Protein AF-A0A496TIQ0-F1 (afdb_monomer)

Radius of gyration: 12.77 Å; Cα contacts (8 Å, |Δi|>4): 138; chains: 1; bounding box: 28×26×28 Å

Secondary structure (DSSP, 8-state):
-EEEEETTEEEETTEEESS--EEETTEEE-----SBTTB--GGGSHHHHHHH--SEEEEE--SS---B--HHHHHHHHHTT-EEEEE-HHHH-

Sequ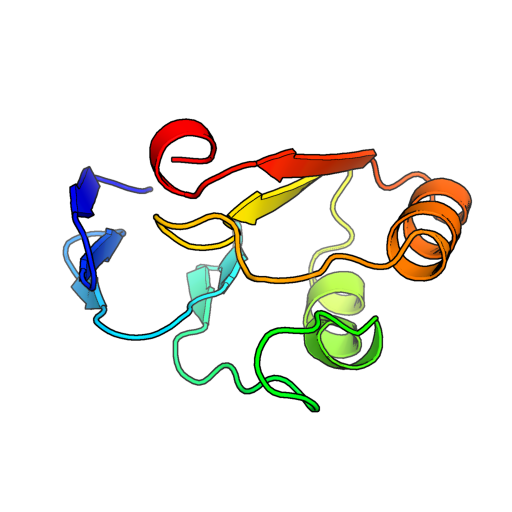ence (93 aa):
MIEAYSFGKIIVNGQTYYQDIIITPKGVRSNWWRKEGHCLHISDLEDVLLETQPEVLVIGKGSSGMMKVPNEFQKTLKAKNIEVIAENTNKAV

pLDDT: mean 94.61, std 2.58, range [82.81, 97.88]

Mean predicted aligned error: 2.7 Å

Foldseek 3Di:
DWDDDDAQWTADPNDIARDDWDQAPVGIRRPQDAPDPLEHDVVSCVVVCVVHVDLEDEAASEQVNSRDYDPVNQVVCVVSNYHYHYDHNVVSD

Nearest PDB structures (foldseek):
  2cyj-assembly1_A  TM=8.262E-01  e=7.746E-05  Pyrococcus horikoshii OT3
  2q4q-assembly1_A  TM=8.493E-01  e=1.422E-04  Homo sapiens
  2q4q-assembly2_B  TM=8.162E-01  e=2.985E-04  Homo sapiens
  8k20-assembly1_E  TM=6.476E-01  e=5.704E-01  Arabidopsis thaliana
  7c3s-assembly1_B  TM=6.128E-01  e=2.879E+00  Nitrosomonas europaea ATCC 19718

Solvent-accessible surface area (backbone atoms only — not comparable to full-atom values): 5670 Å² total; per-residue (Å²): 102,79,79,50,77,52,93,71,37,39,29,44,73,92,41,79,40,70,64,63,63,48,80,51,98,92,46,75,45,68,88,62,70,62,92,43,88,57,39,59,55,66,80,57,39,48,72,57,48,71,76,62,64,56,61,63,46,78,40,56,26,41,85,84,45,71,40,43,73,48,71,66,47,50,52,57,35,44,76,69,63,22,47,73,48,80,36,36,28,83,74,62,100

Structure (mmCIF, N/CA/C/O backbone):
data_AF-A0A496TIQ0-F1
#
_entry.id   AF-A0A496TIQ0-F1
#
loop_
_atom_site.group_PDB
_atom_site.id
_atom_site.type_symbol
_atom_site.label_atom_id
_atom_site.label_alt_id
_atom_site.label_comp_id
_atom_site.label_asym_id
_atom_site.label_entity_id
_atom_site.label_seq_id
_atom_site.pdbx_PDB_ins_code
_atom_site.Cartn_x
_atom_site.Cartn_y
_atom_site.Cartn_z
_atom_site.occupancy
_atom_site.B_iso_or_equiv
_atom_site.auth_seq_id
_atom_site.auth_comp_id
_atom_site.auth_asym_id
_atom_site.auth_atom_id
_atom_site.pdbx_PDB_model_num
ATOM 1 N N . MET A 1 1 ? -9.274 -6.239 8.413 1.00 82.81 1 MET A N 1
ATOM 2 C CA . MET A 1 1 ? -10.170 -5.876 7.309 1.00 82.81 1 MET A CA 1
ATOM 3 C C . MET A 1 1 ? -10.530 -4.404 7.427 1.00 82.81 1 MET A C 1
ATOM 5 O O . MET A 1 1 ? -10.557 -3.902 8.546 1.00 82.81 1 MET A O 1
ATOM 9 N N . ILE A 1 2 ? -10.700 -3.711 6.297 1.00 95.25 2 ILE A N 1
ATOM 10 C CA . ILE A 1 2 ? -10.996 -2.271 6.260 1.00 95.25 2 ILE A CA 1
ATOM 11 C C . ILE A 1 2 ? -12.505 -2.077 6.405 1.00 95.25 2 ILE A C 1
ATOM 13 O O . ILE A 1 2 ? -13.276 -2.737 5.716 1.00 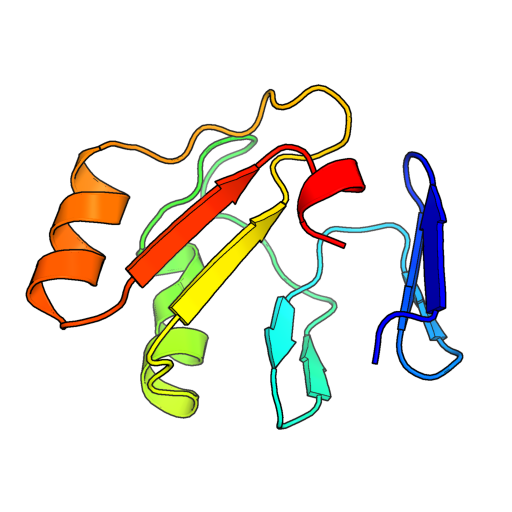95.25 2 ILE A O 1
ATOM 17 N N . GLU A 1 3 ? -12.913 -1.192 7.306 1.00 96.88 3 GLU A N 1
ATOM 18 C CA . GLU A 1 3 ? -14.326 -0.920 7.604 1.00 96.88 3 GLU A CA 1
ATOM 19 C C . GLU A 1 3 ? -14.792 0.407 7.011 1.00 96.88 3 GLU A C 1
ATOM 21 O O . GLU A 1 3 ? -15.929 0.525 6.563 1.00 96.88 3 GLU A O 1
ATOM 26 N N . ALA A 1 4 ? -13.922 1.419 7.020 1.00 96.12 4 ALA A N 1
ATOM 27 C CA . ALA A 1 4 ? -14.248 2.738 6.503 1.00 96.12 4 ALA A CA 1
ATOM 28 C C . ALA A 1 4 ? -12.997 3.506 6.082 1.00 96.12 4 ALA A C 1
ATOM 30 O O . ALA A 1 4 ? -11.936 3.392 6.701 1.00 96.12 4 ALA A O 1
ATOM 31 N N . TYR A 1 5 ? -13.166 4.367 5.083 1.00 95.88 5 TYR A N 1
ATOM 32 C CA . TYR A 1 5 ? -12.179 5.349 4.658 1.00 95.88 5 TYR A CA 1
ATOM 33 C C . TYR A 1 5 ? -12.849 6.707 4.433 1.00 95.88 5 TYR A C 1
ATOM 35 O O . TYR A 1 5 ? -13.914 6.805 3.825 1.00 95.88 5 TYR A O 1
ATOM 43 N N . SER A 1 6 ? -12.193 7.764 4.896 1.00 94.44 6 SER A N 1
ATOM 44 C CA . SER A 1 6 ? -12.490 9.150 4.546 1.00 94.44 6 SER A CA 1
ATOM 45 C C . SER A 1 6 ? -11.183 9.932 4.443 1.00 94.44 6 SER A C 1
ATOM 47 O O . SER A 1 6 ? -10.120 9.459 4.846 1.00 94.44 6 SER A O 1
ATOM 49 N N . PHE A 1 7 ? -11.226 11.155 3.917 1.00 91.81 7 PHE A N 1
ATOM 50 C CA . PHE A 1 7 ? -10.022 11.980 3.851 1.00 91.81 7 PHE A CA 1
ATOM 51 C C . PHE A 1 7 ? -9.362 12.120 5.237 1.00 91.81 7 PHE A C 1
ATOM 53 O O . PHE A 1 7 ? -10.006 12.556 6.189 1.00 91.81 7 PHE A O 1
ATOM 60 N N . GLY A 1 8 ? -8.095 11.702 5.342 1.00 91.75 8 GLY A N 1
ATOM 61 C CA . GLY A 1 8 ? -7.306 11.740 6.578 1.00 91.75 8 GLY A CA 1
ATOM 62 C C . GLY A 1 8 ? -7.656 10.683 7.634 1.00 91.75 8 GLY A C 1
ATOM 63 O O . GLY A 1 8 ? -7.152 10.778 8.749 1.00 91.75 8 GLY A O 1
ATOM 64 N N . LYS A 1 9 ? -8.513 9.696 7.332 1.00 96.00 9 LYS A N 1
ATOM 65 C CA . LYS A 1 9 ? -8.927 8.672 8.302 1.00 96.00 9 LYS A CA 1
ATOM 66 C C . LYS A 1 9 ? -9.213 7.327 7.636 1.00 96.00 9 LYS A C 1
ATOM 68 O O . LYS A 1 9 ? -9.936 7.255 6.645 1.00 96.00 9 LYS A O 1
ATOM 73 N N . ILE A 1 10 ? -8.726 6.249 8.239 1.00 96.69 10 ILE A N 1
ATOM 74 C CA . ILE A 1 10 ? -9.086 4.876 7.871 1.00 96.69 10 ILE A CA 1
ATOM 75 C C . ILE A 1 10 ? -9.360 4.048 9.130 1.00 96.69 10 ILE A C 1
ATOM 77 O O . ILE A 1 10 ? -8.698 4.233 10.153 1.00 96.69 10 ILE A O 1
ATOM 81 N N . ILE A 1 11 ? -10.359 3.168 9.074 1.00 97.56 11 ILE A N 1
ATOM 82 C CA . ILE A 1 11 ? -10.704 2.235 10.153 1.00 97.56 11 ILE A CA 1
ATOM 83 C C . ILE A 1 11 ? -10.388 0.822 9.679 1.00 97.56 11 ILE A C 1
ATOM 85 O O . ILE A 1 11 ? -10.924 0.372 8.663 1.00 97.56 11 ILE A O 1
ATOM 89 N N . VAL A 1 12 ? -9.507 0.136 10.403 1.00 97.38 12 VAL A N 1
ATOM 90 C CA . VAL A 1 12 ? -9.085 -1.234 10.096 1.00 97.38 12 VAL A CA 1
ATOM 91 C C . VAL A 1 12 ? -9.102 -2.048 11.382 1.00 97.38 12 VAL A C 1
ATOM 93 O O . VAL A 1 12 ? -8.412 -1.692 12.335 1.00 97.38 12 VAL A O 1
ATOM 96 N N . ASN A 1 13 ? -9.848 -3.155 11.405 1.00 95.19 13 ASN A N 1
ATOM 97 C CA . ASN A 1 13 ? -10.005 -4.015 12.588 1.00 95.19 13 ASN A CA 1
ATOM 98 C C . ASN A 1 13 ? -10.473 -3.248 13.846 1.00 95.19 13 ASN A C 1
ATOM 100 O O . ASN A 1 13 ? -9.912 -3.424 14.926 1.00 95.19 13 ASN A O 1
ATOM 104 N N . GLY A 1 14 ? -11.445 -2.348 13.706 1.00 96.19 14 GLY A N 1
ATOM 105 C CA . GLY A 1 14 ? -11.995 -1.511 14.773 1.00 96.19 14 GLY A CA 1
ATOM 106 C C . GLY A 1 14 ? -11.075 -0.374 15.230 1.00 96.19 14 GLY A C 1
ATOM 107 O O . GLY A 1 14 ? -11.499 0.484 16.004 1.00 96.19 14 GLY A O 1
ATOM 108 N N . GLN A 1 15 ? -9.831 -0.322 14.742 1.00 97.12 15 GLN A N 1
ATOM 109 C CA . GLN A 1 15 ? -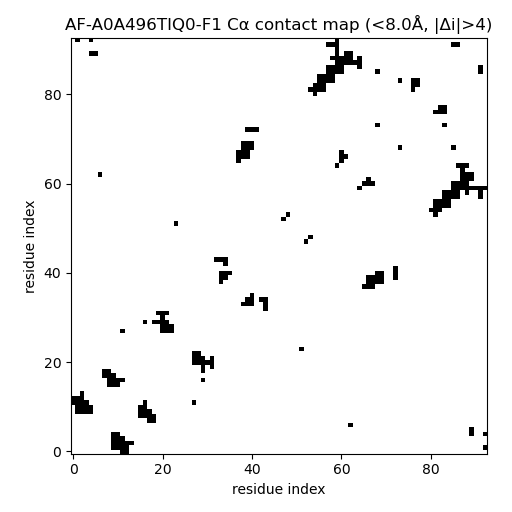8.857 0.701 15.102 1.00 97.12 15 GLN A CA 1
ATOM 110 C C . GLN A 1 15 ? -8.849 1.832 14.072 1.00 97.12 15 GLN A C 1
ATOM 112 O O . GLN A 1 15 ? -8.803 1.606 12.863 1.00 97.12 15 GLN A O 1
ATOM 117 N N . THR A 1 16 ? -8.861 3.072 14.563 1.00 97.69 16 THR A N 1
ATOM 118 C CA . THR A 1 16 ? -8.751 4.266 13.719 1.00 97.69 16 THR A CA 1
ATOM 119 C C . THR A 1 16 ? -7.290 4.664 13.525 1.00 97.69 16 THR A C 1
ATOM 121 O O . THR A 1 16 ? -6.540 4.765 14.499 1.00 97.69 16 THR A O 1
ATOM 124 N N . TYR A 1 17 ? -6.928 4.966 12.278 1.00 97.06 17 TYR A N 1
ATOM 125 C CA . TYR A 1 17 ? -5.634 5.512 11.881 1.00 97.06 17 TYR A CA 1
ATOM 126 C C . TYR A 1 17 ? -5.818 6.830 11.123 1.00 97.06 17 TYR A C 1
ATOM 128 O O . TYR A 1 17 ? -6.759 6.986 10.342 1.00 97.06 17 TYR A O 1
ATOM 136 N N . TYR A 1 18 ? -4.896 7.765 11.353 1.00 95.38 18 TYR A N 1
ATOM 137 C CA . TYR A 1 18 ? -4.882 9.104 10.741 1.00 95.38 18 TYR A CA 1
ATOM 138 C C . TYR A 1 18 ? -3.650 9.347 9.858 1.00 95.38 18 TYR A C 1
ATOM 140 O O . TYR A 1 18 ? -3.470 10.430 9.309 1.00 95.38 18 TYR A O 1
ATOM 148 N N . GLN A 1 19 ? -2.780 8.346 9.762 1.00 92.25 19 GLN A N 1
ATOM 149 C CA . GLN A 1 19 ? -1.546 8.366 8.988 1.00 92.25 19 GLN A CA 1
ATOM 150 C C . GLN A 1 19 ? -1.553 7.199 8.005 1.00 92.25 19 GLN A C 1
ATOM 152 O O . GLN A 1 19 ? -2.418 6.322 8.075 1.00 92.25 19 GLN A O 1
AT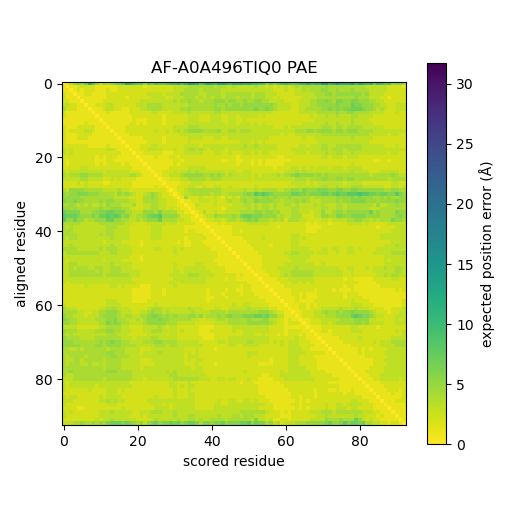OM 157 N N . ASP A 1 20 ? -0.588 7.202 7.092 1.00 93.00 20 ASP A N 1
ATOM 158 C CA . ASP A 1 20 ? -0.409 6.105 6.153 1.00 93.00 20 ASP A CA 1
ATOM 159 C C . ASP A 1 20 ? -0.060 4.817 6.908 1.00 93.00 20 ASP A C 1
ATOM 161 O O . ASP A 1 20 ? 0.776 4.804 7.812 1.00 93.00 20 ASP A O 1
ATOM 165 N N . ILE A 1 21 ? -0.711 3.723 6.525 1.00 96.00 21 ILE A N 1
ATOM 166 C CA . ILE A 1 21 ? -0.538 2.409 7.139 1.00 96.00 21 ILE A CA 1
ATOM 167 C C . ILE A 1 21 ? -0.258 1.364 6.068 1.00 96.00 21 ILE A C 1
ATOM 169 O O . ILE A 1 21 ? -0.658 1.518 4.913 1.00 96.00 21 ILE A O 1
ATOM 173 N N . ILE A 1 22 ? 0.369 0.264 6.474 1.00 96.94 22 ILE A N 1
ATOM 174 C CA . ILE A 1 22 ? 0.484 -0.936 5.646 1.00 96.94 22 ILE A CA 1
ATOM 175 C C . ILE A 1 22 ? -0.372 -2.031 6.267 1.00 96.94 22 ILE A C 1
ATOM 177 O O . ILE A 1 22 ? -0.237 -2.343 7.451 1.00 96.94 22 ILE A O 1
ATOM 181 N N . ILE A 1 23 ? -1.248 -2.624 5.463 1.00 96.50 23 ILE A N 1
ATOM 182 C CA . ILE A 1 23 ? -2.148 -3.694 5.887 1.00 96.50 23 ILE A CA 1
ATOM 183 C C . ILE A 1 23 ? -1.640 -4.999 5.285 1.00 96.50 23 ILE A C 1
ATOM 185 O O . ILE A 1 23 ? -1.437 -5.097 4.079 1.00 96.50 23 ILE A O 1
ATOM 189 N N . THR A 1 24 ? -1.432 -6.004 6.130 1.00 95.38 24 THR A N 1
ATOM 190 C CA . THR A 1 24 ? -0.962 -7.336 5.733 1.00 95.38 24 THR A CA 1
ATOM 191 C C . THR A 1 24 ? -1.848 -8.410 6.369 1.00 95.38 24 THR A C 1
ATOM 193 O O . THR A 1 24 ? -2.544 -8.116 7.348 1.00 95.38 24 THR A O 1
ATOM 196 N N . PRO A 1 25 ? -1.781 -9.675 5.916 1.00 91.62 25 PRO A N 1
ATOM 197 C CA . PRO A 1 25 ? -2.449 -10.781 6.607 1.00 91.62 25 PRO A CA 1
ATOM 198 C C . PRO A 1 25 ? -2.018 -10.946 8.074 1.00 91.62 25 PRO A C 1
ATOM 200 O O . PRO A 1 25 ? -2.782 -11.463 8.883 1.00 91.62 25 PRO A O 1
ATOM 203 N N . LYS A 1 26 ? -0.813 -10.479 8.437 1.00 90.56 26 LYS A N 1
ATOM 204 C CA . LYS A 1 26 ? -0.279 -10.533 9.809 1.00 90.56 26 LYS A CA 1
ATOM 205 C C . LYS A 1 26 ? -0.757 -9.375 10.695 1.00 90.56 26 LYS A C 1
ATOM 207 O O . LYS A 1 26 ? -0.536 -9.411 11.900 1.00 90.56 26 LYS A O 1
ATOM 212 N N . GLY A 1 27 ? -1.382 -8.345 10.118 1.00 92.31 27 GLY A N 1
ATOM 213 C CA . GLY A 1 27 ? -1.854 -7.166 10.842 1.00 92.31 27 GLY A CA 1
ATOM 214 C C . GLY A 1 27 ? -1.507 -5.842 10.163 1.00 92.31 27 GLY A C 1
ATOM 215 O O . GLY A 1 27 ? -1.092 -5.798 9.001 1.00 92.31 27 GLY A O 1
ATOM 216 N N . VAL A 1 28 ? -1.698 -4.753 10.911 1.00 96.19 28 VAL A N 1
ATOM 217 C CA . VAL A 1 28 ? -1.492 -3.372 10.454 1.00 96.19 28 VAL A CA 1
ATOM 218 C C . VAL A 1 28 ? -0.176 -2.825 11.002 1.00 96.19 28 VAL A C 1
ATOM 220 O O . VAL A 1 28 ? 0.062 -2.868 12.207 1.00 96.19 28 VAL A O 1
ATOM 223 N N . ARG A 1 29 ? 0.654 -2.254 10.127 1.00 94.88 29 ARG A N 1
ATOM 224 C CA . ARG A 1 29 ? 1.829 -1.458 10.502 1.00 94.88 29 ARG A CA 1
ATOM 225 C C . ARG A 1 29 ? 1.475 0.020 10.392 1.00 94.88 29 ARG A C 1
ATOM 227 O O . ARG A 1 29 ? 1.298 0.526 9.287 1.00 94.88 29 ARG A O 1
ATOM 234 N N . SER A 1 30 ? 1.354 0.695 11.534 1.00 91.69 30 SER A N 1
ATOM 235 C CA . SER A 1 30 ? 0.904 2.092 11.608 1.00 91.69 30 SER A CA 1
ATOM 236 C C . SER A 1 30 ? 2.017 3.132 11.708 1.00 91.69 30 SER A C 1
ATOM 238 O O . SER A 1 30 ? 1.754 4.310 11.521 1.00 91.69 30 SER A O 1
ATOM 240 N N . ASN A 1 31 ? 3.250 2.714 11.999 1.00 87.56 31 ASN A N 1
ATOM 241 C CA . ASN A 1 31 ? 4.406 3.605 12.148 1.00 87.56 31 ASN A CA 1
ATOM 242 C C . ASN A 1 31 ? 5.271 3.577 10.883 1.00 87.56 31 ASN A C 1
ATOM 244 O O . ASN A 1 31 ? 6.483 3.378 10.948 1.00 87.56 31 ASN A O 1
ATOM 248 N N . TRP A 1 32 ? 4.630 3.672 9.720 1.00 91.69 32 TRP A N 1
ATOM 249 C CA . TRP A 1 32 ? 5.315 3.580 8.440 1.00 91.69 32 TRP A CA 1
ATOM 250 C C . TRP A 1 32 ? 5.754 4.962 7.962 1.00 91.69 32 TRP A C 1
ATOM 252 O O . TRP A 1 32 ? 4.925 5.846 7.755 1.00 91.69 32 TRP A O 1
ATOM 262 N N . TRP A 1 33 ? 7.061 5.130 7.754 1.00 88.62 33 TRP A N 1
ATOM 263 C CA . TRP A 1 33 ? 7.626 6.326 7.140 1.00 88.62 33 TRP A CA 1
ATOM 264 C C . TRP A 1 33 ? 8.284 5.987 5.809 1.00 88.62 33 TRP A C 1
ATOM 266 O O . TRP A 1 33 ? 9.127 5.099 5.728 1.00 88.62 33 TRP A O 1
ATOM 276 N N . ARG A 1 34 ? 7.920 6.742 4.774 1.00 92.94 34 ARG A N 1
ATOM 277 C CA . ARG A 1 34 ? 8.632 6.763 3.500 1.00 92.94 34 ARG A CA 1
ATOM 278 C C . ARG A 1 34 ? 9.922 7.564 3.605 1.00 92.94 34 ARG A C 1
ATOM 280 O O . ARG A 1 34 ? 9.973 8.591 4.282 1.00 92.94 34 ARG A O 1
ATOM 287 N N . LYS A 1 35 ? 10.916 7.142 2.832 1.00 92.19 35 LYS A N 1
ATOM 288 C CA . LYS A 1 35 ? 12.178 7.848 2.604 1.00 92.19 35 LYS A CA 1
ATOM 289 C C . LYS A 1 35 ? 11.968 9.243 2.016 1.00 92.19 35 LYS A C 1
ATOM 291 O O . LYS A 1 35 ? 12.735 10.153 2.316 1.00 92.19 35 LYS A O 1
ATOM 296 N N . GLU A 1 36 ? 10.947 9.409 1.179 1.00 91.19 36 GLU A N 1
ATOM 297 C CA . GLU A 1 36 ? 10.624 10.670 0.515 1.00 91.19 36 GLU A CA 1
ATOM 298 C C . GLU A 1 36 ? 9.123 10.980 0.614 1.00 91.19 36 GLU A C 1
ATOM 300 O O . GLU A 1 36 ? 8.256 10.116 0.453 1.00 91.19 36 GLU A O 1
ATOM 305 N N . GLY A 1 37 ? 8.795 12.250 0.858 1.00 90.12 37 GLY A N 1
ATOM 306 C CA . GLY A 1 37 ? 7.414 12.719 0.820 1.00 90.12 37 GLY A CA 1
ATOM 307 C C . GLY A 1 37 ? 6.803 12.523 -0.569 1.00 90.12 37 GLY A C 1
ATOM 308 O O . GLY A 1 37 ? 7.397 12.888 -1.576 1.00 90.12 37 GLY A O 1
ATOM 309 N N . HIS A 1 38 ? 5.587 11.975 -0.626 1.00 89.81 38 HIS A N 1
ATOM 310 C CA . HIS A 1 38 ? 4.818 11.781 -1.864 1.00 89.81 38 HIS A CA 1
ATOM 311 C C . HIS A 1 38 ? 5.469 10.899 -2.945 1.00 89.81 38 HIS A C 1
ATOM 313 O O . HIS A 1 38 ? 4.948 10.862 -4.058 1.00 89.81 38 HIS A O 1
ATOM 319 N N . CYS A 1 39 ? 6.539 10.162 -2.655 1.00 95.38 39 CYS A N 1
ATOM 320 C CA . CYS A 1 39 ? 7.137 9.210 -3.587 1.00 95.38 39 CYS A CA 1
ATOM 321 C C . CYS A 1 39 ? 7.355 7.875 -2.879 1.00 95.38 39 CYS A C 1
ATOM 323 O O . CYS A 1 39 ? 7.938 7.845 -1.799 1.00 95.38 39 CYS A O 1
ATOM 325 N N . LEU A 1 40 ? 6.857 6.788 -3.467 1.00 96.31 40 LEU A N 1
ATOM 326 C CA . LEU A 1 40 ? 7.047 5.448 -2.925 1.00 96.31 40 LEU A CA 1
ATOM 327 C C . LEU A 1 40 ? 8.301 4.806 -3.523 1.00 96.31 40 LEU A C 1
ATOM 329 O O . LEU A 1 40 ? 8.372 4.574 -4.734 1.00 96.31 40 LEU A O 1
ATOM 333 N N . HIS A 1 41 ? 9.259 4.480 -2.662 1.00 95.62 41 HIS A N 1
ATOM 334 C CA . HIS A 1 41 ? 10.481 3.763 -3.014 1.00 95.62 41 HIS A CA 1
ATOM 335 C C . HIS A 1 41 ? 10.382 2.295 -2.596 1.00 95.62 41 HIS A C 1
ATOM 337 O O . HIS A 1 41 ? 9.696 1.953 -1.637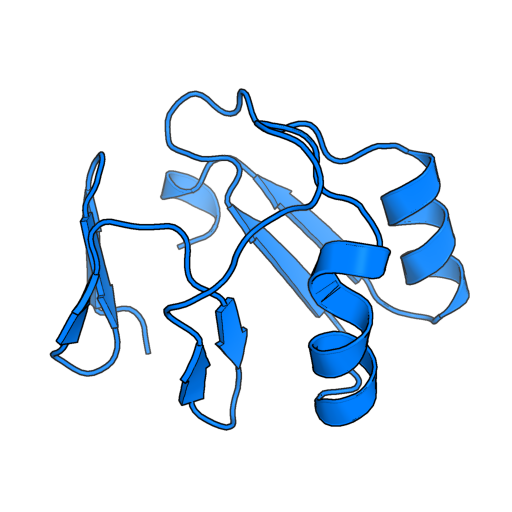 1.00 95.62 41 HIS A O 1
ATOM 343 N N . ILE A 1 42 ? 11.099 1.403 -3.289 1.00 94.62 42 ILE A N 1
ATOM 344 C CA . ILE A 1 42 ? 11.136 -0.027 -2.921 1.00 94.62 42 ILE A CA 1
ATOM 345 C C . ILE A 1 42 ? 11.674 -0.207 -1.496 1.00 94.62 42 ILE A C 1
ATOM 347 O O . ILE A 1 42 ? 11.129 -1.009 -0.743 1.00 94.62 42 ILE A O 1
ATOM 351 N N . SER A 1 43 ? 12.663 0.606 -1.109 1.00 94.56 43 SER A N 1
ATOM 352 C CA . SER A 1 43 ? 13.237 0.626 0.240 1.00 94.56 43 SER A CA 1
ATOM 353 C C . SER A 1 43 ? 12.215 0.924 1.337 1.00 94.56 43 SER A C 1
ATOM 355 O O . SER A 1 43 ? 12.413 0.513 2.472 1.00 94.56 43 SER A O 1
ATOM 357 N N . ASP A 1 44 ? 11.107 1.602 1.016 1.00 95.50 44 ASP A N 1
ATOM 358 C CA . ASP A 1 44 ? 10.050 1.890 1.994 1.00 95.50 44 ASP A CA 1
ATOM 359 C C . ASP A 1 44 ? 9.263 0.630 2.385 1.00 95.50 44 ASP A C 1
ATOM 361 O O . ASP A 1 44 ? 8.510 0.654 3.359 1.00 95.50 44 ASP A O 1
ATOM 365 N N . LEU A 1 45 ? 9.395 -0.452 1.606 1.00 95.44 45 LEU A N 1
ATOM 366 C CA . LEU A 1 45 ? 8.627 -1.688 1.737 1.00 95.44 45 LEU A CA 1
ATOM 367 C C . LEU A 1 45 ? 9.501 -2.946 1.837 1.00 95.44 45 LEU A C 1
ATOM 369 O O . LEU A 1 45 ? 8.939 -4.036 1.885 1.00 95.44 45 LEU A O 1
ATOM 373 N N . GLU A 1 46 ? 10.834 -2.841 1.861 1.00 93.31 46 GLU A N 1
ATOM 374 C CA . GLU A 1 46 ? 11.743 -4.002 1.815 1.00 93.31 46 GLU A CA 1
ATOM 375 C C . GLU A 1 46 ? 11.404 -5.068 2.866 1.00 93.31 46 GLU A C 1
ATOM 377 O O . GLU A 1 46 ? 11.147 -6.218 2.501 1.00 93.31 46 GLU A O 1
ATOM 382 N N . ASP A 1 47 ? 11.293 -4.672 4.137 1.00 93.12 47 ASP A N 1
ATOM 383 C CA . ASP A 1 47 ? 10.951 -5.583 5.237 1.00 93.12 47 ASP A CA 1
ATOM 384 C C . ASP A 1 47 ? 9.580 -6.237 5.033 1.00 93.12 47 ASP A C 1
ATOM 386 O O . ASP A 1 47 ? 9.389 -7.429 5.267 1.00 93.12 47 ASP A O 1
ATOM 390 N N . VAL A 1 48 ? 8.605 -5.460 4.557 1.00 94.25 48 VAL A N 1
ATOM 391 C CA . VAL A 1 48 ? 7.235 -5.937 4.336 1.00 94.25 48 VAL A CA 1
ATOM 392 C C . VAL A 1 48 ? 7.211 -6.956 3.206 1.00 94.25 48 VAL A C 1
ATOM 394 O O . VAL A 1 48 ? 6.601 -8.014 3.348 1.00 94.25 48 VAL A O 1
ATOM 397 N N . LEU A 1 49 ? 7.864 -6.648 2.086 1.00 95.00 49 LEU A N 1
ATOM 398 C CA . LEU A 1 49 ? 7.916 -7.510 0.909 1.00 95.00 49 LEU A CA 1
ATOM 399 C C . LEU A 1 49 ? 8.635 -8.821 1.228 1.00 95.00 49 LEU A C 1
ATOM 401 O O . LEU A 1 49 ? 8.172 -9.878 0.805 1.00 95.00 49 LEU A O 1
ATOM 405 N N . LEU A 1 50 ? 9.717 -8.768 2.010 1.00 93.88 50 LEU A N 1
ATOM 406 C CA . LEU A 1 50 ? 10.441 -9.956 2.456 1.00 93.88 50 LEU A CA 1
ATOM 407 C C . LEU A 1 50 ? 9.586 -10.833 3.382 1.00 93.88 50 LEU A C 1
ATOM 409 O O . LEU A 1 50 ? 9.541 -12.053 3.227 1.00 93.88 50 LEU A O 1
ATOM 413 N N . GLU A 1 51 ? 8.891 -10.217 4.337 1.00 94.25 51 GLU A N 1
ATOM 414 C CA . GLU A 1 51 ? 8.094 -10.944 5.323 1.00 94.25 51 GLU A CA 1
ATOM 415 C C . GLU A 1 51 ? 6.777 -11.510 4.789 1.00 94.25 51 GLU A C 1
ATOM 417 O O . GLU A 1 51 ? 6.262 -12.479 5.363 1.00 94.25 51 GLU A O 1
ATOM 422 N N . THR A 1 52 ? 6.181 -10.858 3.788 1.00 94.69 52 THR A N 1
ATOM 423 C CA . THR A 1 52 ? 4.833 -11.185 3.295 1.00 94.69 52 THR A CA 1
ATOM 424 C C . THR A 1 52 ? 4.825 -11.862 1.936 1.00 94.69 52 THR A C 1
ATOM 426 O O . THR A 1 52 ? 3.880 -12.600 1.684 1.00 94.69 52 THR A O 1
ATOM 429 N N . GLN A 1 53 ? 5.849 -11.644 1.101 1.00 94.69 53 GLN A N 1
ATOM 430 C CA . GLN A 1 53 ? 5.971 -12.199 -0.256 1.00 94.69 53 GLN A CA 1
ATOM 431 C C . GLN A 1 53 ? 4.635 -12.178 -1.023 1.00 94.69 53 GLN A C 1
ATOM 433 O O . GLN A 1 53 ? 4.117 -13.232 -1.394 1.00 94.69 53 GLN A O 1
ATOM 438 N N . PRO A 1 54 ? 4.025 -10.993 -1.202 1.00 96.75 54 PRO A N 1
ATOM 439 C CA . PRO A 1 54 ? 2.675 -10.900 -1.731 1.00 96.75 54 PRO A CA 1
ATOM 440 C C . PRO A 1 54 ? 2.659 -11.170 -3.236 1.00 96.75 54 PRO A C 1
ATOM 442 O O . PRO A 1 54 ? 3.556 -10.740 -3.953 1.00 96.75 54 PRO A O 1
ATOM 445 N N . GLU A 1 55 ? 1.591 -11.792 -3.727 1.00 97.56 55 GLU A N 1
ATOM 446 C CA . GLU A 1 55 ? 1.330 -11.906 -5.171 1.00 97.56 55 GLU A CA 1
ATOM 447 C C . GLU A 1 55 ? 0.845 -10.569 -5.759 1.00 97.56 55 GLU A C 1
ATOM 449 O O . GLU A 1 55 ? 1.151 -10.231 -6.901 1.00 97.56 55 GLU A O 1
ATOM 454 N N . VAL A 1 56 ? 0.126 -9.775 -4.955 1.00 97.44 56 VAL A N 1
ATOM 455 C CA . VAL A 1 56 ? -0.443 -8.477 -5.342 1.00 97.44 56 VAL A CA 1
ATOM 456 C C . VAL A 1 56 ? -0.146 -7.428 -4.272 1.00 97.44 56 VAL A C 1
ATOM 458 O O . VAL A 1 56 ? -0.416 -7.633 -3.087 1.00 97.44 56 VAL A O 1
ATOM 461 N N . LEU A 1 57 ? 0.363 -6.272 -4.696 1.00 97.88 57 LEU A N 1
ATOM 462 C CA . LEU A 1 57 ? 0.537 -5.076 -3.880 1.00 97.88 57 LEU A CA 1
ATOM 463 C C . LEU A 1 57 ? -0.442 -3.986 -4.335 1.00 97.88 57 LEU A C 1
ATOM 465 O O . LEU A 1 57 ? -0.305 -3.414 -5.419 1.00 97.88 57 LEU A O 1
ATOM 469 N N . VAL A 1 58 ? -1.397 -3.656 -3.466 1.00 97.62 58 VAL A N 1
ATOM 470 C CA . VAL A 1 58 ? -2.334 -2.544 -3.671 1.00 97.62 58 VAL A CA 1
ATOM 471 C C . VAL A 1 58 ? -1.798 -1.288 -2.987 1.00 97.62 58 VAL A C 1
ATOM 473 O O . VAL A 1 58 ? -1.439 -1.310 -1.811 1.00 97.62 58 VAL A O 1
ATOM 476 N N . ILE A 1 59 ? -1.753 -0.178 -3.722 1.00 97.38 59 ILE A N 1
ATOM 477 C CA . ILE A 1 59 ? -1.229 1.107 -3.263 1.00 97.38 59 ILE A CA 1
ATOM 478 C C . ILE A 1 59 ? -2.328 2.161 -3.369 1.00 97.38 59 ILE A C 1
ATOM 480 O O . ILE A 1 59 ? -2.713 2.571 -4.465 1.00 97.38 59 ILE A O 1
ATOM 484 N N . GLY A 1 60 ? -2.781 2.652 -2.216 1.00 96.50 60 GLY A N 1
ATOM 485 C CA . GLY A 1 60 ? -3.605 3.853 -2.133 1.00 96.50 60 GLY A CA 1
ATOM 486 C C . GLY A 1 60 ? -2.738 5.109 -2.203 1.00 96.50 60 GLY A C 1
ATOM 487 O O . GLY A 1 60 ? -1.897 5.341 -1.339 1.00 96.50 60 GLY A O 1
ATOM 488 N N . LYS A 1 61 ? -2.949 5.952 -3.213 1.00 95.69 61 LYS A N 1
ATOM 489 C CA . LYS A 1 61 ? -2.158 7.173 -3.461 1.00 95.69 61 LYS A CA 1
ATOM 490 C C . LYS A 1 61 ? -2.628 8.419 -2.692 1.00 95.69 61 LYS A C 1
ATOM 492 O O . LYS A 1 61 ? -2.259 9.545 -3.043 1.00 95.69 61 LYS A O 1
ATOM 497 N N . GLY A 1 62 ? -3.473 8.230 -1.684 1.00 93.25 62 GLY A N 1
ATOM 498 C CA . GLY A 1 62 ? -4.242 9.291 -1.04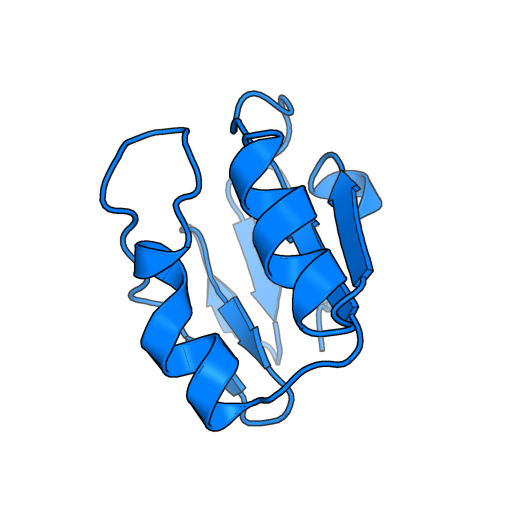1 1.00 93.25 62 GLY A CA 1
ATOM 499 C C . GLY A 1 62 ? -5.495 9.666 -1.839 1.00 93.25 62 GLY A C 1
ATOM 500 O O . GLY A 1 62 ? -5.756 9.134 -2.921 1.00 93.25 62 GLY A O 1
ATOM 501 N N . SER A 1 63 ? -6.277 10.607 -1.305 1.00 91.75 63 SER A N 1
ATOM 502 C CA . SER A 1 63 ? -7.519 11.083 -1.936 1.00 91.75 63 SER A CA 1
ATOM 503 C C . SER A 1 63 ? -7.268 11.865 -3.228 1.00 91.75 63 SER A C 1
ATOM 505 O O . SER A 1 63 ? -8.020 11.733 -4.188 1.00 91.75 63 SER A O 1
ATOM 507 N N . SER A 1 64 ? -6.200 12.666 -3.261 1.00 90.94 64 SER A N 1
ATOM 508 C CA . SER A 1 64 ? -5.817 13.504 -4.400 1.00 90.94 64 SER A CA 1
ATOM 509 C C . SER A 1 64 ? -4.973 12.764 -5.440 1.00 90.94 64 SER A C 1
ATOM 511 O O . SER A 1 64 ? -4.685 13.322 -6.494 1.00 90.94 64 SER A O 1
ATOM 513 N N . GLY A 1 65 ? -4.541 11.529 -5.154 1.00 92.62 65 GLY A N 1
ATOM 514 C CA . GLY A 1 65 ? -3.709 10.746 -6.069 1.00 92.62 65 GLY A CA 1
ATOM 515 C C . GLY A 1 65 ? -2.304 11.314 -6.299 1.00 92.62 65 GLY A C 1
ATOM 516 O O . GLY A 1 65 ? -1.649 10.934 -7.271 1.00 92.62 65 GLY A O 1
ATOM 517 N N . MET A 1 66 ? -1.844 12.221 -5.432 1.00 93.31 66 MET A N 1
ATOM 518 C CA . MET A 1 66 ? -0.586 12.959 -5.603 1.00 93.31 66 MET A CA 1
ATOM 519 C C . MET A 1 66 ? 0.659 12.137 -5.261 1.00 93.31 66 MET A C 1
ATOM 521 O O . MET A 1 66 ? 1.764 12.530 -5.634 1.00 93.31 66 MET A O 1
ATOM 525 N N . MET A 1 67 ? 0.509 11.002 -4.570 1.00 95.25 67 MET A N 1
ATOM 526 C CA . MET A 1 67 ? 1.635 10.105 -4.326 1.00 95.25 67 MET A CA 1
ATOM 527 C C . MET A 1 67 ? 2.098 9.458 -5.636 1.00 95.25 67 MET A C 1
ATOM 529 O O . MET A 1 67 ? 1.323 8.812 -6.345 1.00 95.25 67 MET A O 1
ATOM 533 N N . LYS A 1 68 ? 3.381 9.612 -5.948 1.00 96.00 68 LYS A N 1
ATOM 534 C CA . LYS A 1 68 ? 4.039 9.011 -7.103 1.00 96.00 68 LYS A CA 1
ATOM 535 C C . LYS A 1 68 ? 4.444 7.576 -6.787 1.00 96.00 68 LYS A C 1
ATOM 537 O O . LYS A 1 68 ? 5.056 7.303 -5.758 1.00 96.00 68 LYS A O 1
ATOM 542 N N . VAL A 1 69 ? 4.144 6.684 -7.724 1.00 96.19 69 VAL A N 1
ATOM 543 C CA . VAL A 1 69 ? 4.659 5.313 -7.766 1.00 96.19 69 VAL A CA 1
ATOM 544 C C . VAL A 1 69 ? 5.501 5.216 -9.039 1.00 96.19 69 VAL A C 1
ATOM 546 O O . VAL A 1 69 ? 4.923 5.115 -10.125 1.00 96.19 69 VAL A O 1
ATOM 549 N N . PRO A 1 70 ? 6.838 5.347 -8.952 1.00 95.12 70 PRO A N 1
ATOM 550 C CA . PRO A 1 70 ? 7.705 5.389 -10.126 1.00 95.12 70 PRO A CA 1
ATOM 551 C C . PRO A 1 70 ? 7.559 4.152 -11.023 1.00 95.12 70 PRO A C 1
ATOM 553 O O . PRO A 1 70 ? 7.329 3.041 -10.551 1.00 95.12 70 PRO A O 1
ATOM 556 N N . ASN A 1 71 ? 7.779 4.309 -12.329 1.00 93.50 71 ASN A N 1
ATOM 557 C CA . ASN A 1 71 ? 7.741 3.172 -13.258 1.00 93.50 71 ASN A CA 1
ATOM 558 C C . ASN A 1 71 ? 8.779 2.094 -12.901 1.00 93.50 71 ASN A C 1
ATOM 560 O O . ASN A 1 71 ? 8.529 0.906 -13.088 1.00 93.50 71 ASN A O 1
ATOM 564 N N . GLU A 1 72 ? 9.939 2.494 -12.375 1.00 93.94 72 GLU A N 1
ATOM 565 C CA . GLU A 1 72 ? 10.974 1.562 -11.913 1.00 93.94 72 GLU A CA 1
ATOM 566 C C . GLU A 1 72 ? 10.523 0.736 -10.707 1.00 93.94 72 GLU A C 1
ATOM 568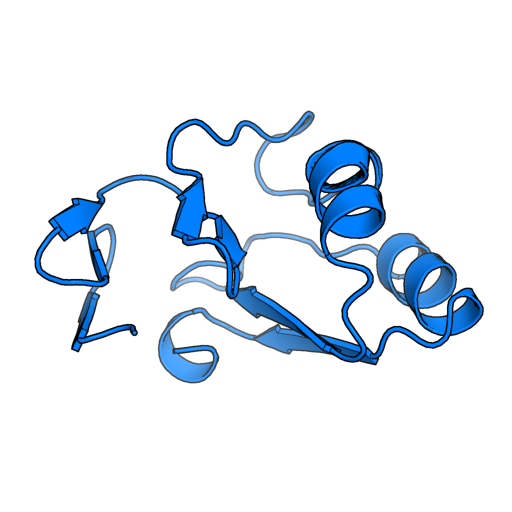 O O . GLU A 1 72 ? 10.831 -0.453 -10.640 1.00 93.94 72 GLU A O 1
ATOM 573 N N . PHE A 1 73 ? 9.727 1.324 -9.808 1.00 94.38 73 PHE A N 1
ATOM 574 C CA . PHE A 1 73 ? 9.116 0.610 -8.689 1.00 94.38 73 PHE A CA 1
ATOM 575 C C . PHE A 1 73 ? 8.233 -0.532 -9.211 1.00 94.38 73 PHE A C 1
ATOM 577 O O . PHE A 1 73 ? 8.418 -1.690 -8.837 1.00 94.38 73 PHE A O 1
ATOM 584 N N . GLN A 1 74 ? 7.339 -0.233 -10.160 1.00 94.06 74 GLN A N 1
ATOM 585 C CA . GLN A 1 74 ? 6.449 -1.240 -10.748 1.00 94.06 74 GLN A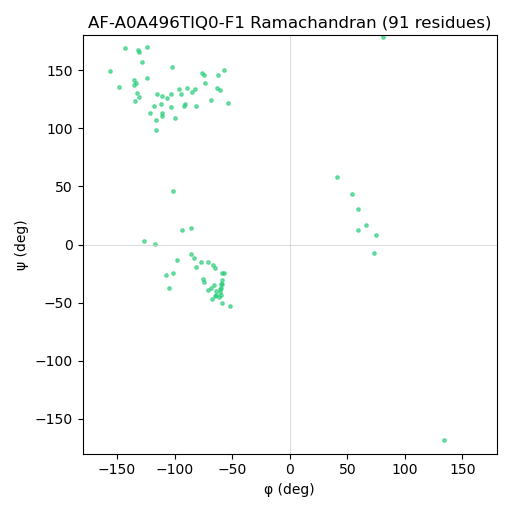 CA 1
ATOM 586 C C . GLN A 1 74 ? 7.224 -2.316 -11.516 1.00 94.06 74 GLN A C 1
ATOM 588 O O . GLN A 1 74 ? 6.943 -3.502 -11.368 1.00 94.06 74 GLN A O 1
ATOM 593 N N . LYS A 1 75 ? 8.231 -1.925 -12.309 1.00 95.44 75 LYS A N 1
ATOM 594 C CA . LYS A 1 75 ? 9.093 -2.871 -13.038 1.00 95.44 75 LYS A CA 1
ATOM 595 C C . LYS A 1 75 ? 9.832 -3.815 -12.090 1.00 95.44 75 LYS A C 1
ATOM 597 O O . LYS A 1 75 ? 9.878 -5.014 -12.354 1.00 95.44 75 LYS A O 1
ATOM 602 N N . THR A 1 76 ? 10.372 -3.285 -10.993 1.00 95.69 76 THR A N 1
ATOM 603 C CA . THR A 1 76 ? 11.102 -4.069 -9.986 1.00 95.69 76 THR A CA 1
ATOM 604 C C . THR A 1 76 ? 10.201 -5.121 -9.349 1.00 95.69 76 THR A C 1
ATOM 606 O O . THR A 1 76 ? 10.602 -6.275 -9.228 1.00 95.69 76 THR A O 1
ATOM 609 N N . LEU A 1 77 ? 8.972 -4.751 -8.978 1.00 96.50 77 LEU A N 1
ATOM 610 C CA . LEU A 1 77 ? 8.016 -5.687 -8.380 1.00 96.50 77 LEU A CA 1
ATOM 611 C C . LEU A 1 77 ? 7.479 -6.699 -9.394 1.00 96.50 77 LEU A C 1
ATOM 613 O O . LEU A 1 77 ? 7.434 -7.891 -9.098 1.00 96.50 77 LEU A O 1
ATOM 617 N N . LYS A 1 78 ? 7.206 -6.270 -10.628 1.00 95.12 78 LYS A N 1
ATOM 618 C CA . LYS A 1 78 ? 6.790 -7.175 -11.704 1.00 95.12 78 LYS A CA 1
ATOM 619 C C . LYS A 1 78 ? 7.851 -8.236 -12.012 1.00 95.12 78 LYS A C 1
ATOM 621 O O . LYS A 1 78 ? 7.503 -9.390 -12.231 1.00 95.12 78 LYS A O 1
ATOM 626 N N . ALA A 1 79 ? 9.138 -7.879 -11.980 1.00 96.06 79 ALA A N 1
ATOM 627 C CA . ALA A 1 79 ? 10.239 -8.837 -12.135 1.00 96.06 79 ALA A CA 1
ATOM 628 C C . ALA A 1 79 ? 10.315 -9.868 -10.990 1.00 96.06 79 ALA A C 1
ATOM 630 O O . ALA A 1 79 ? 10.899 -10.934 -11.163 1.00 96.06 79 ALA A O 1
ATOM 631 N N . LYS A 1 80 ? 9.704 -9.565 -9.839 1.00 95.19 80 LYS A N 1
ATOM 632 C CA . LYS A 1 80 ? 9.530 -10.479 -8.702 1.00 95.19 80 LYS A CA 1
ATOM 633 C C . LYS A 1 80 ? 8.182 -11.216 -8.728 1.00 95.19 80 LYS A C 1
ATOM 635 O O . LYS A 1 80 ? 7.830 -11.834 -7.733 1.00 95.19 80 LYS A O 1
ATOM 640 N N . ASN A 1 81 ? 7.447 -11.161 -9.843 1.00 96.75 81 ASN A N 1
ATOM 641 C CA . ASN A 1 81 ? 6.090 -11.703 -9.995 1.00 96.75 81 ASN A CA 1
ATOM 642 C C . ASN A 1 81 ? 5.066 -11.100 -9.020 1.00 96.75 81 ASN A C 1
ATOM 644 O O . ASN A 1 81 ? 4.109 -11.766 -8.643 1.00 96.75 81 ASN A O 1
ATOM 648 N N . ILE A 1 82 ? 5.264 -9.838 -8.632 1.00 97.88 82 ILE A N 1
ATOM 649 C CA . ILE A 1 82 ? 4.330 -9.091 -7.790 1.00 97.88 82 ILE A CA 1
ATOM 650 C C . ILE A 1 82 ? 3.560 -8.117 -8.682 1.00 97.88 82 ILE A C 1
ATOM 652 O O . ILE A 1 82 ? 4.151 -7.224 -9.303 1.00 97.88 82 ILE A O 1
ATOM 656 N N . GLU A 1 83 ? 2.243 -8.281 -8.752 1.00 97.31 83 GLU A N 1
ATOM 657 C CA . GLU A 1 83 ? 1.360 -7.339 -9.436 1.00 97.31 83 GLU A CA 1
ATOM 658 C C . GLU A 1 83 ? 1.206 -6.059 -8.608 1.00 97.31 83 GLU A C 1
ATOM 660 O O . GLU A 1 83 ? 1.084 -6.104 -7.386 1.00 97.31 83 GLU A O 1
ATOM 665 N N . VAL A 1 84 ? 1.211 -4.898 -9.268 1.00 97.50 84 VAL A N 1
ATOM 666 C CA . VAL A 1 84 ? 1.063 -3.601 -8.599 1.00 97.50 84 VAL A CA 1
ATOM 667 C C . VAL A 1 84 ? -0.197 -2.911 -9.093 1.00 97.50 84 VAL A C 1
ATOM 669 O O . VAL A 1 84 ? -0.291 -2.564 -10.270 1.00 97.50 84 VAL A O 1
ATOM 672 N N . ILE A 1 85 ? -1.121 -2.644 -8.172 1.00 97.44 85 ILE A N 1
ATOM 673 C CA . ILE A 1 85 ? -2.341 -1.872 -8.426 1.00 97.44 85 ILE A CA 1
ATOM 674 C C . ILE A 1 85 ? -2.210 -0.547 -7.682 1.00 97.44 85 ILE A C 1
ATOM 676 O O . ILE A 1 85 ? -2.226 -0.514 -6.454 1.00 97.44 85 ILE A O 1
ATOM 680 N N . ALA A 1 86 ? -2.055 0.555 -8.415 1.00 96.62 86 ALA A N 1
ATOM 681 C CA . ALA A 1 86 ? -1.878 1.884 -7.836 1.00 96.62 86 ALA A CA 1
ATOM 682 C C . ALA A 1 86 ? -3.053 2.795 -8.201 1.00 96.62 86 ALA A C 1
ATOM 684 O O . ALA A 1 86 ? -3.152 3.279 -9.327 1.00 96.62 86 ALA A O 1
ATOM 685 N N . GLU A 1 87 ? -3.909 3.075 -7.224 1.00 97.31 87 GLU A N 1
ATOM 686 C CA . GLU A 1 87 ? -5.150 3.830 -7.401 1.00 97.31 87 GLU A CA 1
ATOM 687 C C . GLU A 1 87 ? -5.283 4.922 -6.336 1.00 97.31 87 GLU A C 1
ATOM 689 O O . GLU A 1 87 ? -4.552 4.962 -5.341 1.00 97.31 87 GLU A O 1
ATOM 694 N N . ASN A 1 88 ? -6.229 5.841 -6.524 1.00 95.88 88 ASN A N 1
ATOM 695 C CA . ASN A 1 88 ? -6.616 6.726 -5.426 1.00 95.88 88 ASN A CA 1
ATOM 696 C C . ASN A 1 88 ? -7.192 5.886 -4.279 1.00 95.88 88 ASN A C 1
ATOM 698 O O . ASN A 1 88 ? -7.861 4.880 -4.520 1.00 95.88 88 ASN A O 1
ATOM 702 N N . THR A 1 89 ? -6.964 6.294 -3.028 1.00 95.25 89 THR A N 1
ATOM 703 C CA . THR A 1 89 ? -7.323 5.454 -1.870 1.00 95.25 89 THR A CA 1
ATOM 704 C C . THR A 1 89 ? -8.815 5.113 -1.823 1.00 95.25 89 THR A C 1
ATOM 706 O O . THR A 1 89 ? -9.167 4.016 -1.422 1.00 95.25 89 THR A O 1
ATOM 709 N N . ASN A 1 90 ? -9.694 5.985 -2.321 1.00 93.50 90 ASN A N 1
ATOM 710 C CA . ASN A 1 90 ? -11.134 5.716 -2.406 1.00 93.50 90 ASN A CA 1
ATOM 711 C C . ASN A 1 90 ? -11.526 4.592 -3.385 1.00 93.50 90 ASN A C 1
ATOM 713 O O . ASN A 1 90 ? -12.663 4.144 -3.340 1.00 93.50 90 ASN A O 1
ATOM 717 N N . LYS A 1 91 ? -10.637 4.208 -4.307 1.00 94.75 91 LYS A N 1
ATOM 718 C CA . LYS A 1 91 ? -10.809 3.057 -5.208 1.00 94.75 91 LYS A 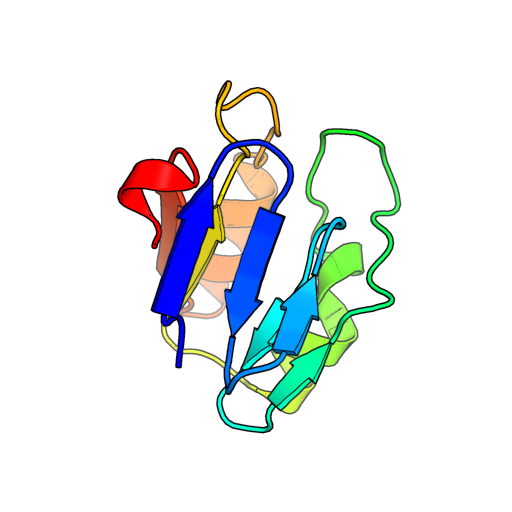CA 1
ATOM 719 C C . LYS A 1 91 ? -10.023 1.828 -4.747 1.00 94.75 91 LYS A C 1
ATOM 721 O O . LYS A 1 91 ? -10.345 0.722 -5.154 1.00 94.75 91 LYS A O 1
ATOM 726 N N . ALA A 1 92 ? -8.951 2.045 -3.984 1.00 94.38 92 ALA A N 1
ATOM 727 C CA . ALA A 1 92 ? -8.084 0.988 -3.474 1.00 94.38 92 ALA A CA 1
ATOM 728 C C . ALA A 1 92 ? -8.633 0.309 -2.205 1.00 94.38 92 ALA A C 1
ATOM 730 O O . ALA A 1 92 ? -8.169 -0.776 -1.860 1.00 94.38 92 ALA A O 1
ATOM 731 N N . VAL A 1 93 ? -9.557 0.976 -1.501 1.00 89.69 93 VAL A N 1
ATOM 732 C CA . VAL A 1 93 ? -10.273 0.488 -0.311 1.00 89.69 93 VAL A CA 1
ATOM 733 C C . VAL A 1 93 ? -11.610 -0.124 -0.699 1.00 89.69 93 VAL A C 1
ATOM 735 O O . VAL A 1 93 ? -12.292 0.484 -1.553 1.00 89.69 93 VAL A O 1
#